Protein AF-A0A9X7HDJ0-F1 (afdb_monomer)

Structure (mmCIF, N/CA/C/O backbone):
data_AF-A0A9X7HDJ0-F1
#
_entry.id   AF-A0A9X7HDJ0-F1
#
loop_
_atom_site.group_PDB
_atom_site.id
_atom_site.type_symbol
_atom_site.label_atom_id
_atom_site.label_alt_id
_atom_site.label_comp_id
_atom_site.label_asym_id
_atom_site.label_entity_id
_atom_site.label_seq_id
_atom_site.pdbx_PDB_ins_code
_atom_site.Cartn_x
_atom_site.Cartn_y
_atom_site.Cartn_z
_atom_site.occupancy
_atom_site.B_iso_or_equiv
_atom_site.auth_seq_id
_atom_site.auth_comp_id
_atom_site.auth_asym_id
_atom_site.auth_atom_id
_atom_site.pdbx_PDB_model_num
ATOM 1 N N . MET A 1 1 ? -23.909 4.425 25.340 1.00 56.72 1 MET A N 1
ATOM 2 C CA . MET A 1 1 ? -24.453 4.689 23.984 1.00 56.72 1 MET A CA 1
ATOM 3 C C . MET A 1 1 ? -23.435 5.363 23.044 1.00 56.72 1 MET A C 1
ATOM 5 O O . MET A 1 1 ? -23.220 4.839 21.963 1.00 56.72 1 MET A O 1
ATOM 9 N N . TYR A 1 2 ? -22.750 6.454 23.433 1.00 55.03 2 TYR A N 1
ATOM 10 C CA . TYR A 1 2 ? -21.803 7.196 22.561 1.00 55.03 2 TYR A CA 1
ATOM 11 C C . TYR A 1 2 ? -20.492 6.467 22.192 1.00 55.03 2 TYR A C 1
ATOM 13 O O . TYR A 1 2 ? -19.946 6.690 21.110 1.00 55.03 2 TYR A O 1
ATOM 21 N N . GLN A 1 3 ? -19.982 5.581 23.054 1.00 59.41 3 GLN A N 1
ATOM 22 C CA . GLN A 1 3 ? -18.746 4.829 22.780 1.00 59.41 3 GLN A CA 1
ATOM 23 C C . GLN A 1 3 ? -18.904 3.851 21.598 1.00 59.41 3 GLN A C 1
ATOM 25 O O . GLN A 1 3 ? -18.024 3.785 20.741 1.00 59.41 3 GLN A O 1
ATOM 30 N N . PHE A 1 4 ? -20.075 3.219 21.456 1.00 61.44 4 PHE A N 1
ATOM 31 C CA . PHE A 1 4 ? -20.374 2.283 20.363 1.00 61.44 4 PHE A CA 1
ATOM 32 C C . PHE A 1 4 ? -20.381 2.940 18.972 1.00 61.44 4 PHE A C 1
ATOM 34 O O . PHE A 1 4 ? -19.980 2.324 17.982 1.00 61.44 4 PHE A O 1
ATOM 41 N N . THR A 1 5 ? -20.813 4.200 18.863 1.00 65.75 5 THR A N 1
ATOM 42 C CA . THR A 1 5 ? -20.854 4.912 17.573 1.00 65.75 5 THR A CA 1
ATOM 43 C C . THR A 1 5 ? -19.445 5.233 17.065 1.00 65.75 5 THR A C 1
ATOM 45 O O . THR A 1 5 ? -19.160 5.107 15.871 1.00 65.75 5 THR A O 1
ATOM 48 N N . ASN A 1 6 ? -18.531 5.583 17.976 1.00 69.12 6 ASN A N 1
ATOM 49 C CA . ASN A 1 6 ? -17.138 5.876 17.641 1.00 69.12 6 ASN A CA 1
ATOM 50 C C . ASN A 1 6 ? -16.354 4.624 17.234 1.00 69.12 6 ASN A C 1
ATOM 52 O O . ASN A 1 6 ? -15.514 4.697 16.335 1.00 69.12 6 ASN A O 1
ATOM 56 N N . GLU A 1 7 ? -16.642 3.473 17.838 1.00 71.50 7 GLU A N 1
ATOM 57 C CA . GLU A 1 7 ? -16.022 2.196 17.468 1.00 71.50 7 GLU A CA 1
ATOM 58 C C . GLU A 1 7 ? -16.394 1.771 16.044 1.00 71.50 7 GLU A C 1
ATOM 60 O O . GLU A 1 7 ? -15.506 1.480 15.237 1.00 71.50 7 GLU A O 1
ATOM 65 N N . LYS A 1 8 ? -17.681 1.873 15.680 1.00 75.69 8 LYS A N 1
ATOM 66 C CA . LYS A 1 8 ? -18.152 1.605 14.310 1.00 75.69 8 LYS A CA 1
ATOM 67 C C . LYS A 1 8 ? -17.490 2.520 13.275 1.00 75.69 8 LYS A C 1
ATOM 69 O O . LYS A 1 8 ? -17.158 2.075 12.176 1.00 75.69 8 LYS A O 1
ATOM 74 N N . ARG A 1 9 ? -17.269 3.799 13.609 1.00 75.44 9 ARG A N 1
ATOM 75 C CA . ARG A 1 9 ? -16.584 4.749 12.714 1.00 75.44 9 ARG A CA 1
ATOM 76 C C . ARG A 1 9 ? -15.114 4.380 12.514 1.00 75.44 9 ARG A C 1
ATOM 78 O O . ARG A 1 9 ? -14.645 4.371 11.378 1.00 75.44 9 ARG A O 1
ATOM 85 N N . LYS A 1 10 ? -14.398 4.049 13.594 1.00 79.12 10 LYS A N 1
ATOM 86 C CA . LYS A 1 10 ? -12.987 3.624 13.533 1.00 79.12 10 LYS A CA 1
ATOM 87 C C . LYS A 1 10 ? -12.813 2.365 12.683 1.00 79.12 10 LYS A C 1
ATOM 89 O O . LYS A 1 10 ? -11.866 2.281 11.907 1.00 79.12 10 LYS A O 1
ATOM 94 N N . GLU A 1 11 ? -13.747 1.425 12.779 1.00 82.62 11 GLU A N 1
ATOM 95 C CA . GLU A 1 11 ? -13.743 0.217 11.957 1.00 82.62 11 GLU A CA 1
ATOM 96 C C . GLU A 1 11 ? -13.970 0.503 10.468 1.00 82.62 11 GLU A C 1
ATOM 98 O O . GLU A 1 11 ? -13.229 -0.019 9.635 1.00 82.62 11 GLU A O 1
ATOM 103 N N . LYS A 1 12 ? -14.937 1.362 10.117 1.00 84.69 12 LYS A N 1
ATOM 104 C CA . LYS A 1 12 ? -15.157 1.766 8.717 1.00 84.69 12 LYS A CA 1
ATOM 105 C C . LYS A 1 12 ? -13.913 2.418 8.110 1.00 84.69 12 LYS A C 1
ATOM 107 O O . LYS A 1 12 ? -13.524 2.067 7.002 1.00 84.69 12 LYS A O 1
ATOM 112 N N . ILE A 1 13 ? -13.269 3.320 8.854 1.00 85.56 13 ILE A N 1
ATOM 113 C CA . ILE A 1 13 ? -12.031 3.978 8.415 1.00 85.56 13 ILE A CA 1
ATOM 114 C C . ILE A 1 13 ? -10.921 2.942 8.211 1.00 85.56 13 ILE A C 1
ATOM 116 O O . ILE A 1 13 ? -10.219 2.982 7.208 1.00 85.56 13 ILE A O 1
ATOM 120 N N . TYR A 1 14 ? -10.769 1.982 9.126 1.00 84.75 14 TYR A N 1
ATOM 121 C CA . TYR A 1 14 ? -9.751 0.945 8.973 1.00 84.75 14 TYR A CA 1
ATOM 122 C C . TYR A 1 14 ? -10.002 0.041 7.757 1.00 84.75 14 TYR A C 1
ATOM 124 O O . TYR A 1 14 ? -9.065 -0.257 7.021 1.00 84.75 14 TYR A O 1
ATOM 132 N N . LYS A 1 15 ? -11.261 -0.333 7.491 1.00 87.25 15 LYS A N 1
ATOM 133 C CA . LYS A 1 15 ? -11.625 -1.060 6.264 1.00 87.25 15 LYS A CA 1
ATOM 134 C C . LYS A 1 15 ? -11.248 -0.277 5.006 1.00 87.25 15 LYS A C 1
ATOM 136 O O . LYS A 1 15 ? -10.730 -0.876 4.071 1.00 87.25 15 LYS A O 1
ATOM 141 N N . LEU A 1 16 ? -11.438 1.044 5.001 1.00 88.88 16 LEU A N 1
ATOM 142 C CA . LEU A 1 16 ? -11.004 1.898 3.892 1.00 88.88 16 LEU A CA 1
ATOM 143 C C . LEU A 1 16 ? -9.481 1.841 3.689 1.00 88.88 16 LEU A C 1
ATOM 145 O O . LEU A 1 16 ? -9.034 1.668 2.561 1.00 88.88 16 LEU A O 1
ATOM 149 N N . TYR A 1 17 ? -8.686 1.917 4.762 1.00 86.44 17 TYR A N 1
ATOM 150 C CA . TYR A 1 17 ? -7.226 1.759 4.673 1.00 86.44 17 TYR A CA 1
ATOM 151 C C . TYR A 1 17 ? -6.811 0.390 4.123 1.00 86.44 17 TYR A C 1
ATOM 153 O O . TYR A 1 17 ? -5.873 0.316 3.337 1.00 86.44 17 TYR A O 1
ATOM 161 N N . LEU A 1 18 ? -7.507 -0.681 4.512 1.00 87.69 18 LEU A N 1
ATOM 162 C CA . LEU A 1 18 ? -7.285 -2.025 3.972 1.00 87.69 18 LEU A CA 1
ATOM 163 C C . LEU A 1 18 ? -7.569 -2.083 2.467 1.00 87.69 18 LEU A C 1
ATOM 165 O O . LEU A 1 18 ? -6.755 -2.612 1.721 1.00 87.69 18 LEU A O 1
ATOM 169 N N . ILE A 1 19 ? -8.684 -1.501 2.019 1.00 89.25 19 ILE A N 1
ATOM 170 C CA . ILE A 1 19 ? -9.035 -1.434 0.593 1.00 89.25 19 ILE A CA 1
ATOM 171 C C . ILE A 1 19 ? -7.979 -0.640 -0.183 1.00 89.25 19 ILE A C 1
ATOM 173 O O . ILE A 1 19 ? -7.493 -1.117 -1.203 1.00 89.25 19 ILE A O 1
ATOM 177 N N . LEU A 1 20 ? -7.579 0.533 0.320 1.00 89.31 20 LEU A N 1
ATOM 178 C CA . LEU A 1 20 ? -6.525 1.347 -0.292 1.00 89.31 20 LEU A CA 1
ATOM 179 C C . LEU A 1 20 ? -5.205 0.578 -0.389 1.00 89.31 20 LEU A C 1
ATOM 181 O O . LEU A 1 20 ? -4.568 0.591 -1.435 1.00 89.31 20 LEU A O 1
ATOM 185 N N . PHE A 1 21 ? -4.828 -0.138 0.670 1.00 88.94 21 PHE A N 1
ATOM 186 C CA . PHE A 1 21 ? -3.629 -0.967 0.676 1.00 88.94 21 PHE A CA 1
ATOM 187 C C . PHE A 1 21 ? -3.685 -2.085 -0.371 1.00 88.94 21 PHE A C 1
ATOM 189 O O . PHE A 1 21 ? -2.710 -2.273 -1.088 1.00 88.94 21 PHE A O 1
ATOM 196 N N . ILE A 1 22 ? -4.816 -2.788 -0.504 1.00 90.44 22 ILE A N 1
ATOM 197 C CA . ILE A 1 22 ? -4.994 -3.839 -1.521 1.00 90.44 22 ILE A CA 1
ATOM 198 C C . ILE A 1 22 ? -4.856 -3.253 -2.928 1.00 90.44 22 ILE A C 1
ATOM 200 O O . ILE A 1 22 ? -4.144 -3.814 -3.753 1.00 90.44 22 ILE A O 1
ATOM 204 N N . VAL A 1 23 ? -5.494 -2.112 -3.199 1.00 91.56 23 VAL A N 1
ATOM 205 C CA . VAL A 1 23 ? -5.401 -1.441 -4.504 1.00 91.56 23 VAL A CA 1
ATOM 206 C C . VAL A 1 23 ? -3.956 -1.038 -4.804 1.00 91.56 23 VAL A C 1
ATOM 208 O O . VAL A 1 23 ? -3.448 -1.345 -5.878 1.00 91.56 23 VAL A O 1
ATOM 211 N N . SER A 1 24 ? -3.264 -0.411 -3.850 1.00 89.12 24 SER A N 1
ATOM 212 C CA . SER A 1 24 ? -1.853 -0.043 -4.005 1.00 89.12 24 SER A CA 1
ATOM 213 C C . SER A 1 24 ? -0.946 -1.259 -4.208 1.00 89.12 24 SER A C 1
ATOM 215 O O . SER A 1 24 ? -0.061 -1.213 -5.060 1.00 89.12 24 SER A O 1
ATOM 217 N N . ALA A 1 25 ? -1.167 -2.346 -3.466 1.00 89.38 25 ALA A N 1
ATOM 218 C CA . ALA A 1 25 ? -0.411 -3.586 -3.617 1.00 89.38 25 ALA A CA 1
ATOM 219 C C . ALA A 1 25 ? -0.611 -4.191 -5.014 1.00 89.38 25 ALA A C 1
ATOM 221 O O . ALA A 1 25 ? 0.369 -4.511 -5.675 1.00 89.38 25 ALA A O 1
ATOM 222 N N . LEU A 1 26 ? -1.853 -4.261 -5.506 1.00 91.19 26 LEU A N 1
ATOM 223 C CA . LEU A 1 26 ? -2.153 -4.766 -6.850 1.00 91.19 26 LEU A CA 1
ATOM 224 C C . LEU A 1 26 ? -1.483 -3.936 -7.949 1.00 91.19 26 LEU A C 1
ATOM 226 O O . LEU A 1 26 ? -0.912 -4.504 -8.874 1.00 91.19 26 LEU A O 1
ATOM 230 N N . ILE A 1 27 ? -1.515 -2.604 -7.841 1.00 90.19 27 ILE A N 1
ATOM 231 C CA . ILE A 1 27 ? -0.851 -1.720 -8.811 1.00 90.19 27 ILE A CA 1
ATOM 232 C C . ILE A 1 27 ? 0.664 -1.974 -8.828 1.00 90.19 27 ILE A C 1
ATOM 234 O O . ILE A 1 27 ? 1.249 -2.086 -9.904 1.00 90.19 27 ILE A O 1
ATOM 238 N N . ASN A 1 28 ? 1.293 -2.098 -7.653 1.00 88.88 28 ASN A N 1
ATOM 239 C CA . ASN A 1 28 ? 2.724 -2.396 -7.555 1.00 88.88 28 ASN A CA 1
ATOM 240 C C . ASN A 1 28 ? 3.057 -3.775 -8.129 1.00 88.88 28 ASN A C 1
ATOM 242 O O . ASN A 1 28 ? 4.021 -3.893 -8.876 1.00 88.88 28 ASN A O 1
ATOM 246 N N . GLU A 1 29 ? 2.262 -4.801 -7.822 1.00 89.38 29 GLU A N 1
ATOM 247 C CA . GLU A 1 29 ? 2.458 -6.148 -8.365 1.00 89.38 29 GLU A CA 1
ATOM 248 C C . GLU A 1 29 ? 2.402 -6.150 -9.893 1.00 89.38 29 GLU A C 1
ATOM 250 O O . GLU A 1 29 ? 3.323 -6.646 -10.538 1.00 89.38 29 GLU A O 1
ATOM 255 N N . ILE A 1 30 ? 1.376 -5.530 -10.486 1.00 89.94 30 ILE A N 1
ATOM 256 C CA . ILE A 1 30 ? 1.244 -5.434 -11.947 1.00 89.94 30 ILE A CA 1
ATOM 257 C C . ILE A 1 30 ? 2.478 -4.761 -12.559 1.00 89.94 30 ILE A C 1
ATOM 259 O O . ILE A 1 30 ? 2.999 -5.245 -13.562 1.00 89.94 30 ILE A O 1
ATOM 263 N N . LEU A 1 31 ? 2.972 -3.682 -11.945 1.00 88.56 31 LEU A N 1
ATOM 264 C CA . LEU A 1 31 ? 4.162 -2.976 -12.416 1.00 88.56 31 LEU A CA 1
AT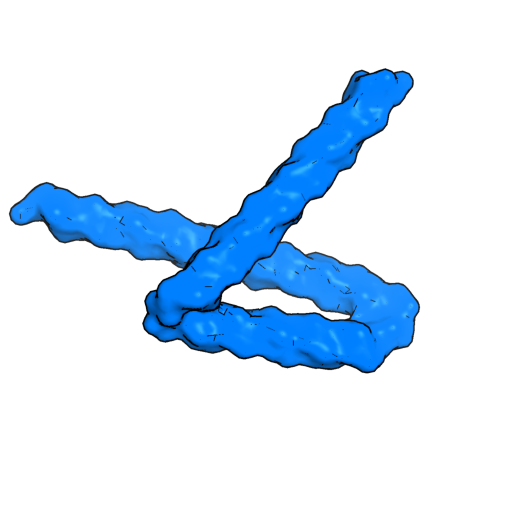OM 265 C C . LEU A 1 31 ? 5.430 -3.842 -12.309 1.00 88.56 31 LEU A C 1
ATOM 267 O O . LEU A 1 31 ? 6.206 -3.914 -13.256 1.00 88.56 31 LEU A O 1
ATOM 271 N N . ILE A 1 32 ? 5.621 -4.548 -11.192 1.00 88.94 32 ILE A N 1
ATOM 272 C CA . ILE A 1 32 ? 6.790 -5.416 -10.977 1.00 88.94 32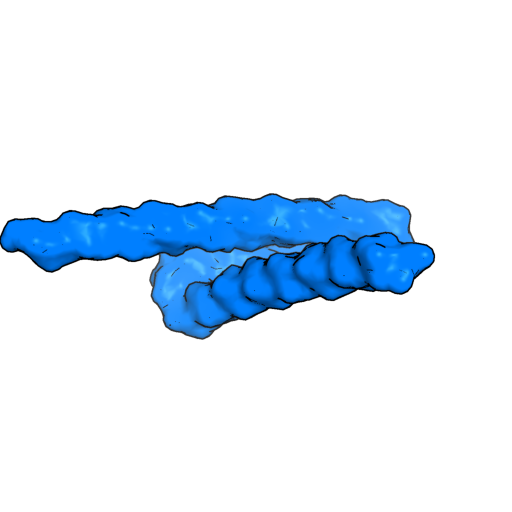 ILE A CA 1
ATOM 273 C C . ILE A 1 32 ? 6.796 -6.596 -11.957 1.00 88.94 32 ILE A C 1
ATOM 275 O O . ILE A 1 32 ? 7.855 -6.958 -12.479 1.00 88.94 32 ILE A O 1
ATOM 279 N N . PHE A 1 33 ? 5.630 -7.192 -12.221 1.00 86.38 33 PHE A N 1
ATOM 280 C CA . PHE A 1 33 ? 5.500 -8.248 -13.224 1.00 86.38 33 PHE A CA 1
ATOM 281 C C . PHE A 1 33 ? 5.720 -7.719 -14.647 1.00 86.38 33 PHE A C 1
ATOM 283 O O . PHE A 1 33 ? 6.350 -8.413 -15.444 1.00 86.38 33 PHE A O 1
ATOM 290 N N . ALA A 1 34 ? 5.267 -6.498 -14.958 1.00 89.12 34 ALA A N 1
ATOM 291 C CA . ALA A 1 34 ? 5.524 -5.851 -16.247 1.00 89.12 34 ALA A CA 1
ATOM 292 C C . ALA A 1 34 ? 7.022 -5.572 -16.479 1.00 89.12 34 ALA A C 1
ATOM 294 O O . ALA A 1 34 ? 7.500 -5.730 -17.599 1.00 89.12 34 ALA A O 1
ATOM 295 N N . ASP A 1 35 ? 7.773 -5.259 -15.420 1.00 87.69 35 ASP A N 1
ATOM 296 C CA . ASP A 1 35 ? 9.234 -5.089 -15.458 1.00 87.69 35 ASP A CA 1
ATOM 297 C C . ASP A 1 35 ? 10.009 -6.419 -15.620 1.00 87.69 35 ASP A C 1
ATOM 299 O O . ASP A 1 35 ? 11.239 -6.422 -15.672 1.00 87.69 35 ASP A O 1
ATOM 303 N N . GLY A 1 36 ? 9.327 -7.572 -15.659 1.00 88.00 36 GLY A N 1
ATOM 304 C CA . GLY A 1 36 ? 9.944 -8.893 -15.844 1.00 88.00 36 GLY A CA 1
ATOM 305 C C . GLY A 1 36 ? 10.690 -9.445 -14.619 1.00 88.00 36 GLY A C 1
ATOM 306 O O . GLY A 1 36 ? 11.271 -10.530 -14.676 1.00 88.00 36 GLY A O 1
ATOM 307 N N . ASN A 1 37 ? 10.656 -8.747 -13.481 1.00 87.44 37 ASN A N 1
ATOM 308 C CA . ASN A 1 37 ? 11.371 -9.133 -12.263 1.00 87.44 37 ASN A CA 1
ATOM 309 C C . ASN A 1 37 ? 10.578 -10.136 -11.408 1.00 87.44 37 ASN A C 1
ATOM 311 O O . ASN A 1 37 ? 10.098 -9.813 -10.319 1.00 87.44 37 ASN A O 1
ATOM 315 N N . MET A 1 38 ? 10.491 -11.386 -11.873 1.00 86.38 38 MET A N 1
ATOM 316 C CA . MET A 1 38 ? 9.683 -12.437 -11.231 1.00 86.38 38 MET A CA 1
ATOM 317 C C . MET A 1 38 ? 10.020 -12.678 -9.752 1.00 86.38 38 MET A C 1
ATOM 319 O O . MET A 1 38 ? 9.112 -12.784 -8.933 1.00 86.38 38 MET A O 1
ATOM 323 N N . ILE A 1 39 ? 11.306 -12.732 -9.379 1.00 89.81 39 ILE A N 1
ATOM 324 C CA . ILE A 1 39 ? 11.717 -12.986 -7.982 1.00 89.81 39 ILE A CA 1
ATOM 325 C C . ILE A 1 39 ? 11.225 -11.864 -7.062 1.00 89.81 39 ILE A C 1
ATOM 327 O O . ILE A 1 39 ? 10.723 -12.122 -5.967 1.00 89.81 39 ILE A O 1
ATOM 331 N N . ARG A 1 40 ? 11.340 -10.613 -7.522 1.00 88.38 40 ARG A N 1
ATOM 332 C CA . ARG A 1 40 ? 10.889 -9.440 -6.773 1.00 88.38 40 ARG A CA 1
ATOM 333 C C . ARG A 1 40 ? 9.371 -9.437 -6.624 1.00 88.38 40 ARG A C 1
ATOM 335 O O . ARG A 1 40 ? 8.917 -9.175 -5.519 1.00 88.38 40 ARG A O 1
ATOM 342 N N . GLY A 1 41 ? 8.635 -9.780 -7.686 1.00 89.19 41 GLY A N 1
ATOM 343 C CA . GLY A 1 41 ? 7.172 -9.889 -7.664 1.00 89.19 41 GLY A CA 1
ATOM 344 C C . GLY A 1 41 ? 6.690 -10.961 -6.691 1.00 89.19 41 GLY A C 1
ATOM 345 O O . GLY A 1 41 ? 5.874 -10.703 -5.820 1.00 89.19 41 GLY A O 1
ATOM 346 N N . ILE A 1 42 ? 7.277 -12.160 -6.732 1.00 91.31 42 ILE A N 1
ATOM 347 C CA . ILE A 1 42 ? 6.912 -13.241 -5.800 1.00 91.31 42 ILE A CA 1
ATOM 348 C C . ILE A 1 42 ? 7.199 -12.838 -4.342 1.00 91.31 42 ILE A C 1
ATOM 350 O O . ILE A 1 42 ? 6.384 -13.096 -3.452 1.00 91.31 42 ILE A O 1
ATOM 354 N N . ALA A 1 43 ? 8.339 -12.189 -4.087 1.00 90.94 43 ALA A N 1
ATOM 355 C CA . ALA A 1 43 ? 8.699 -11.720 -2.752 1.00 90.94 43 ALA A CA 1
ATOM 356 C C . ALA A 1 43 ? 7.765 -10.603 -2.247 1.00 90.94 43 ALA A C 1
ATOM 358 O O . ALA A 1 43 ? 7.337 -10.650 -1.090 1.00 90.94 43 ALA A O 1
ATOM 359 N N . SER A 1 44 ? 7.425 -9.620 -3.089 1.00 89.81 44 SER A N 1
ATOM 360 C CA . SER A 1 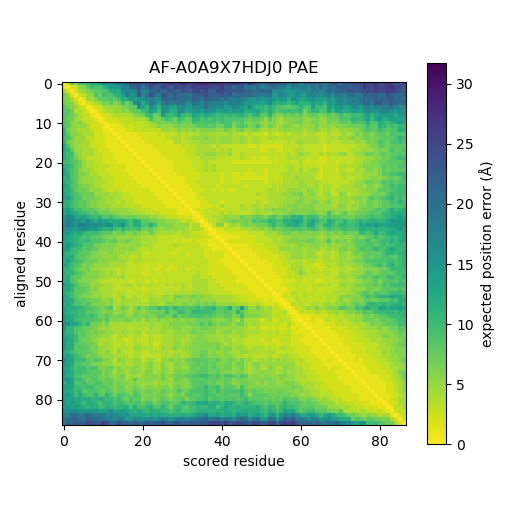44 ? 6.486 -8.551 -2.727 1.00 89.81 44 SER A CA 1
ATOM 361 C C . SER A 1 44 ? 5.077 -9.089 -2.505 1.00 89.81 44 SER A C 1
ATOM 363 O O . SER A 1 44 ? 4.444 -8.727 -1.515 1.00 89.81 44 SER A O 1
ATOM 365 N N . LEU A 1 45 ? 4.638 -10.041 -3.325 1.00 90.19 45 LEU A N 1
ATOM 366 C CA . LEU A 1 45 ? 3.326 -10.666 -3.224 1.00 90.19 45 LEU A CA 1
ATOM 367 C C . LEU A 1 45 ? 3.177 -11.402 -1.890 1.00 90.19 45 LEU A C 1
ATOM 369 O O . LEU A 1 45 ? 2.209 -11.181 -1.157 1.00 90.19 45 LEU A O 1
ATOM 373 N N . LEU A 1 46 ? 4.173 -12.217 -1.522 1.00 92.56 46 LEU A N 1
ATOM 374 C CA . LEU A 1 46 ? 4.229 -12.877 -0.214 1.00 92.56 46 LEU A CA 1
ATOM 375 C C . LEU A 1 46 ? 4.195 -11.861 0.930 1.00 92.56 46 LEU A C 1
ATOM 377 O O . LEU A 1 46 ? 3.435 -12.033 1.885 1.00 92.56 46 LEU A O 1
ATOM 381 N N . PHE A 1 47 ? 4.975 -10.784 0.830 1.00 89.88 47 PHE A N 1
ATOM 382 C CA . PHE A 1 47 ? 4.985 -9.729 1.838 1.00 89.88 47 PHE A CA 1
ATOM 383 C C . PHE A 1 47 ? 3.608 -9.062 1.989 1.00 89.88 47 PHE A C 1
ATOM 385 O O . PHE A 1 47 ? 3.112 -8.926 3.111 1.00 89.88 47 PHE A O 1
ATOM 392 N N . TYR A 1 48 ? 2.950 -8.701 0.885 1.00 89.94 48 TYR A N 1
ATOM 393 C CA . TYR A 1 48 ? 1.614 -8.107 0.906 1.00 89.94 48 TYR A CA 1
ATOM 394 C C . TYR A 1 48 ? 0.574 -9.054 1.511 1.00 89.94 48 TYR A C 1
ATOM 396 O O . TYR A 1 48 ? -0.227 -8.616 2.342 1.00 89.94 48 TYR A O 1
ATOM 404 N N . PHE A 1 49 ? 0.624 -10.349 1.183 1.00 90.50 49 PHE A N 1
ATOM 405 C CA . PHE A 1 49 ? -0.255 -11.354 1.785 1.00 90.50 49 PHE A CA 1
ATOM 406 C C . PHE A 1 49 ? -0.050 -11.482 3.295 1.00 90.50 49 PHE A C 1
ATOM 408 O O . PHE A 1 49 ? -1.029 -11.495 4.043 1.00 90.50 49 PHE A O 1
ATOM 415 N N . ILE A 1 50 ? 1.201 -11.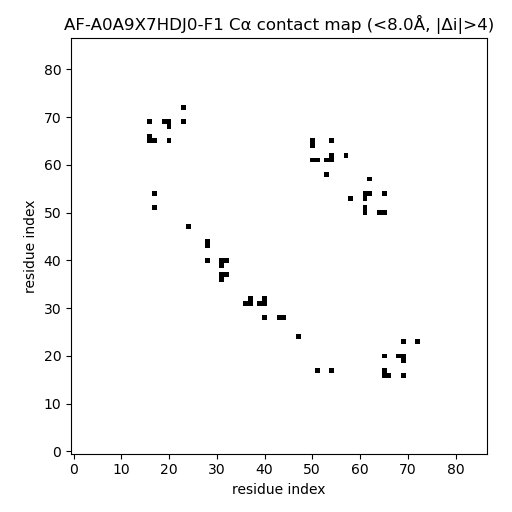516 3.764 1.00 91.06 50 ILE A N 1
ATOM 416 C CA . ILE A 1 50 ? 1.527 -11.576 5.196 1.00 91.06 50 ILE A CA 1
ATOM 417 C C . ILE A 1 50 ? 0.963 -10.347 5.919 1.00 91.06 50 ILE A C 1
ATOM 419 O O . ILE A 1 50 ? 0.265 -10.473 6.930 1.00 91.06 50 I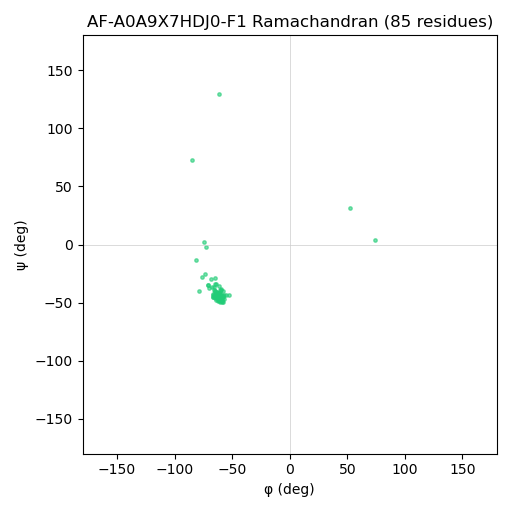LE A O 1
ATOM 423 N N . VAL A 1 51 ? 1.220 -9.149 5.388 1.00 89.56 51 VAL A N 1
ATOM 424 C CA . VAL A 1 51 ? 0.738 -7.893 5.979 1.00 89.56 51 VAL A CA 1
ATOM 425 C C . VAL A 1 51 ? -0.790 -7.848 6.005 1.00 89.56 51 VAL A C 1
ATOM 427 O O . VAL A 1 51 ? -1.367 -7.461 7.023 1.00 89.56 51 VAL A O 1
ATOM 430 N N . MET A 1 52 ? -1.453 -8.286 4.933 1.00 89.19 52 MET A N 1
ATOM 431 C CA . MET A 1 52 ? -2.913 -8.335 4.850 1.00 89.19 52 MET A CA 1
ATOM 432 C C 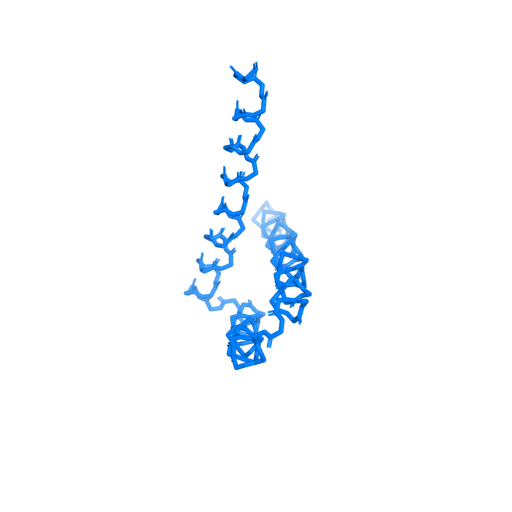. MET A 1 52 ? -3.510 -9.329 5.852 1.00 89.19 52 MET A C 1
ATOM 434 O O . MET A 1 52 ? -4.451 -8.981 6.567 1.00 89.19 52 MET A O 1
ATOM 438 N N . PHE A 1 53 ? -2.945 -10.534 5.955 1.00 89.62 53 PHE A N 1
ATOM 439 C CA . PHE A 1 53 ? -3.407 -11.573 6.876 1.00 89.62 53 PHE A CA 1
ATOM 440 C C . PHE A 1 53 ? -3.358 -11.099 8.333 1.00 89.62 53 PHE A C 1
ATOM 442 O O . PHE A 1 53 ? -4.352 -11.173 9.060 1.00 89.62 53 PHE A O 1
ATOM 449 N N . PHE A 1 54 ? -2.233 -10.521 8.756 1.00 88.00 54 PHE A N 1
ATOM 450 C CA . PHE A 1 54 ? -2.109 -9.974 10.108 1.00 88.00 54 PHE A CA 1
ATOM 451 C C . PHE A 1 54 ? -2.875 -8.653 10.303 1.00 88.00 54 PHE A C 1
ATOM 453 O O . PHE A 1 54 ? -3.296 -8.340 11.421 1.00 88.00 54 PHE A O 1
ATOM 460 N N . GLY A 1 55 ? -3.112 -7.895 9.228 1.00 85.44 55 GLY A N 1
ATOM 461 C CA . GLY A 1 55 ? -3.986 -6.721 9.221 1.00 85.44 55 GLY A CA 1
ATOM 462 C C . GLY A 1 55 ? -5.447 -7.077 9.506 1.00 85.44 55 GLY A C 1
ATOM 463 O O . GLY A 1 55 ? -6.090 -6.437 10.337 1.00 85.44 55 GLY A O 1
ATOM 464 N N . LEU A 1 56 ? -5.957 -8.159 8.912 1.00 85.19 56 LEU A N 1
ATOM 465 C CA . LEU A 1 56 ? -7.302 -8.675 9.196 1.00 85.19 56 LEU A CA 1
ATOM 466 C C . LEU A 1 56 ? -7.464 -9.089 10.666 1.00 85.19 56 LEU A C 1
ATOM 468 O O . LEU A 1 56 ? -8.503 -8.826 11.269 1.00 85.19 56 LEU A O 1
ATOM 472 N N . GLN A 1 57 ? -6.410 -9.638 11.276 1.00 86.94 57 GLN A N 1
ATOM 473 C CA . GLN A 1 57 ? -6.359 -9.947 12.712 1.00 86.94 57 GLN A CA 1
ATOM 474 C C . GLN A 1 57 ? -6.180 -8.706 13.608 1.00 86.94 57 GLN A C 1
ATOM 476 O O . GLN A 1 57 ? -6.064 -8.836 14.825 1.00 86.94 57 GLN A O 1
ATOM 481 N N . ARG A 1 58 ? -6.129 -7.499 13.025 1.00 79.56 58 ARG A N 1
ATOM 482 C CA . ARG A 1 58 ? -5.891 -6.219 13.711 1.00 79.56 58 ARG A CA 1
ATOM 483 C C . ARG A 1 58 ? -4.635 -6.213 14.588 1.00 79.56 58 ARG A C 1
ATOM 485 O O . ARG A 1 58 ? -4.583 -5.494 15.589 1.00 79.56 58 ARG A O 1
ATOM 492 N N . LYS A 1 59 ? -3.592 -6.968 14.216 1.00 83.94 59 LYS A N 1
ATOM 493 C CA . LYS A 1 59 ? -2.306 -6.899 14.923 1.00 83.94 59 LYS A CA 1
ATOM 494 C C . LYS A 1 59 ? -1.741 -5.485 14.806 1.00 83.94 59 LYS A C 1
ATOM 496 O O . LYS A 1 59 ? -1.638 -4.946 13.705 1.00 83.94 59 LYS A O 1
ATOM 501 N N . ALA A 1 60 ? -1.355 -4.893 15.938 1.00 81.75 60 ALA A N 1
ATOM 502 C CA . ALA A 1 60 ? -0.939 -3.490 16.009 1.00 81.75 60 ALA A CA 1
ATOM 503 C C . ALA A 1 60 ? 0.168 -3.145 14.995 1.00 81.75 60 ALA A C 1
ATOM 505 O O . ALA A 1 60 ? 0.058 -2.152 14.279 1.00 81.75 60 ALA A O 1
ATOM 506 N N . TRP A 1 61 ? 1.176 -4.011 14.864 1.00 83.75 61 TRP A N 1
ATOM 507 C CA . TRP A 1 61 ? 2.280 -3.844 13.914 1.00 83.75 61 TRP A CA 1
ATOM 508 C C . TRP A 1 61 ? 1.807 -3.808 12.454 1.00 83.75 61 TRP A C 1
ATOM 510 O O . TRP A 1 61 ? 2.213 -2.932 11.698 1.00 83.75 61 TRP A O 1
ATOM 520 N N . SER A 1 62 ? 0.880 -4.683 12.058 1.00 83.75 62 SER A N 1
ATOM 521 C CA . SER A 1 62 ? 0.345 -4.709 10.689 1.00 83.75 62 SER A CA 1
ATOM 522 C C . SER A 1 62 ? -0.547 -3.515 10.388 1.00 83.75 62 SER A C 1
ATOM 524 O O . SER A 1 62 ? -0.505 -2.981 9.286 1.00 83.75 62 SER A O 1
ATOM 526 N N . VAL A 1 63 ? -1.313 -3.037 11.372 1.00 85.75 63 VAL A N 1
ATOM 527 C CA . VAL A 1 63 ? -2.092 -1.797 11.234 1.00 85.75 63 VAL A CA 1
ATOM 528 C C . VAL A 1 63 ? -1.169 -0.602 10.982 1.00 85.75 63 VAL A C 1
ATOM 530 O O . VAL A 1 63 ? -1.488 0.244 10.144 1.00 85.75 63 VAL A O 1
ATOM 533 N N . ILE A 1 64 ? -0.033 -0.533 11.684 1.00 87.56 64 ILE A N 1
ATOM 534 C CA . ILE A 1 64 ? 0.978 0.513 11.486 1.00 87.56 64 ILE A CA 1
ATOM 535 C C . ILE A 1 64 ? 1.572 0.408 10.080 1.00 87.56 64 ILE A C 1
A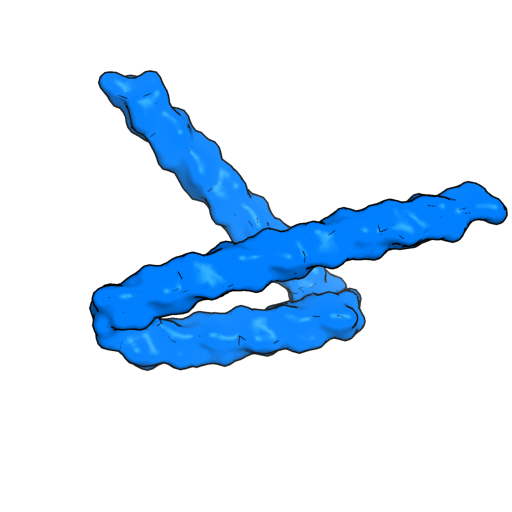TOM 537 O O . ILE A 1 64 ? 1.583 1.411 9.372 1.00 87.56 64 ILE A O 1
ATOM 541 N N . ILE A 1 65 ? 1.975 -0.791 9.645 1.00 88.00 65 ILE A N 1
ATOM 542 C CA . ILE A 1 65 ? 2.534 -1.018 8.302 1.00 88.00 65 ILE A CA 1
ATOM 543 C C . ILE A 1 65 ? 1.536 -0.615 7.212 1.00 88.00 65 ILE A C 1
ATOM 545 O O . ILE A 1 65 ? 1.905 0.125 6.306 1.00 88.00 65 ILE A O 1
ATOM 549 N N . ILE A 1 66 ? 0.269 -1.036 7.315 1.00 88.12 66 ILE A N 1
ATOM 550 C CA . ILE A 1 66 ? -0.786 -0.695 6.345 1.00 88.12 66 ILE A CA 1
ATOM 551 C C . ILE A 1 66 ? -0.948 0.822 6.242 1.00 88.12 66 ILE A C 1
ATOM 553 O O . ILE A 1 66 ? -0.938 1.376 5.144 1.00 88.12 66 ILE A O 1
ATOM 557 N N . LYS A 1 67 ? -1.061 1.517 7.382 1.00 88.44 67 LYS A N 1
ATOM 558 C CA . LYS A 1 67 ? -1.173 2.980 7.386 1.00 88.44 67 LYS A CA 1
ATOM 559 C C . LYS A 1 67 ? 0.064 3.627 6.777 1.00 88.44 67 LYS A C 1
ATOM 561 O O . LYS A 1 67 ? -0.079 4.497 5.927 1.00 88.44 67 LYS A O 1
ATOM 566 N N . PHE A 1 68 ? 1.253 3.206 7.194 1.00 88.81 68 PHE A N 1
ATOM 567 C CA . PHE A 1 68 ? 2.519 3.764 6.731 1.00 88.81 68 PHE A CA 1
ATOM 568 C C . PHE A 1 68 ? 2.698 3.603 5.216 1.00 88.81 68 PHE A C 1
ATOM 570 O O . PHE A 1 68 ? 3.003 4.576 4.533 1.00 88.81 68 PHE A O 1
ATOM 577 N N . MET A 1 69 ? 2.406 2.416 4.676 1.00 86.75 69 MET A N 1
ATOM 578 C CA . MET A 1 69 ? 2.414 2.139 3.235 1.00 86.75 69 MET A CA 1
ATOM 579 C C . MET A 1 69 ? 1.474 3.063 2.457 1.00 86.75 69 MET A C 1
ATOM 581 O O . MET A 1 69 ? 1.882 3.640 1.449 1.00 86.75 69 MET A O 1
ATOM 585 N N . VAL A 1 70 ? 0.235 3.237 2.929 1.00 86.69 70 VAL A N 1
ATOM 586 C CA . VAL A 1 70 ? -0.741 4.127 2.280 1.00 86.69 70 VAL A CA 1
ATOM 587 C C . VAL A 1 70 ? -0.282 5.587 2.348 1.00 86.69 70 VAL A C 1
ATOM 589 O O . VAL A 1 70 ? -0.353 6.297 1.349 1.00 86.69 70 VAL A O 1
ATOM 592 N N . TRP A 1 71 ? 0.241 6.038 3.491 1.00 90.06 71 TRP A N 1
ATOM 593 C CA . TRP A 1 71 ? 0.763 7.399 3.640 1.00 90.06 71 TRP A CA 1
ATOM 594 C C . TRP A 1 71 ? 1.961 7.672 2.729 1.00 90.06 71 TRP A C 1
ATOM 596 O O . TRP A 1 71 ? 2.000 8.729 2.108 1.00 90.06 71 TRP A O 1
ATOM 606 N N . ILE A 1 72 ? 2.892 6.723 2.587 1.00 88.81 72 ILE A N 1
ATOM 607 C CA . ILE A 1 72 ? 4.003 6.844 1.633 1.00 88.81 72 ILE A CA 1
ATOM 608 C C . ILE A 1 72 ? 3.478 7.005 0.206 1.00 88.81 72 ILE A C 1
ATOM 610 O O . ILE A 1 72 ? 3.933 7.901 -0.499 1.00 88.81 72 ILE A O 1
ATOM 614 N N . HIS A 1 73 ? 2.496 6.198 -0.208 1.00 85.44 73 HIS A N 1
ATOM 615 C CA 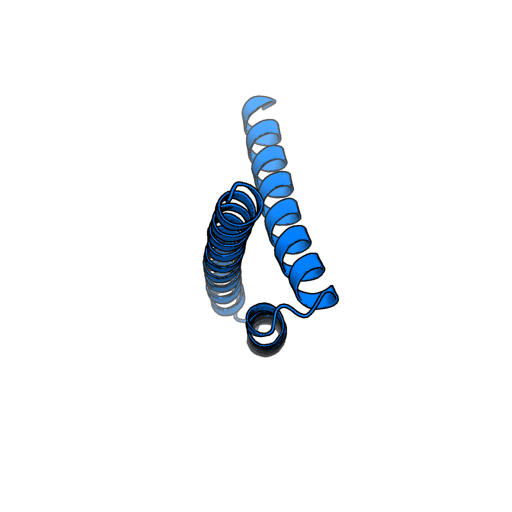. HIS A 1 73 ? 1.906 6.327 -1.544 1.00 85.44 73 HIS A CA 1
ATOM 616 C C . HIS A 1 73 ? 1.269 7.704 -1.753 1.00 85.44 73 HIS A C 1
ATOM 618 O O . HIS A 1 73 ? 1.478 8.314 -2.797 1.00 85.44 73 HIS A O 1
ATOM 624 N N . ILE A 1 74 ? 0.553 8.229 -0.753 1.00 87.06 74 ILE A N 1
ATOM 625 C CA . ILE A 1 74 ? -0.042 9.573 -0.808 1.00 87.06 74 ILE A CA 1
ATOM 626 C C . ILE A 1 74 ? 1.041 10.655 -0.913 1.00 87.06 74 ILE A C 1
ATOM 628 O O . ILE A 1 74 ? 0.906 11.569 -1.723 1.00 87.06 74 ILE A O 1
ATOM 632 N N . ILE A 1 75 ? 2.119 10.554 -0.128 1.00 90.06 75 ILE A N 1
ATOM 633 C CA . ILE A 1 75 ? 3.238 11.510 -0.158 1.00 90.06 75 ILE A CA 1
ATOM 634 C C . ILE A 1 75 ? 3.922 11.492 -1.527 1.00 90.06 75 ILE A C 1
ATOM 636 O O . ILE A 1 75 ? 4.160 12.553 -2.095 1.00 90.06 75 ILE A O 1
ATOM 640 N N . ILE A 1 76 ? 4.198 10.310 -2.084 1.00 87.38 76 ILE A N 1
ATOM 641 C CA . ILE A 1 76 ? 4.792 10.173 -3.421 1.00 87.38 76 ILE A CA 1
ATOM 642 C C . ILE A 1 76 ? 3.881 10.801 -4.480 1.00 87.38 76 ILE A C 1
ATOM 644 O O . ILE A 1 76 ? 4.363 11.534 -5.341 1.00 87.38 76 ILE A O 1
ATOM 648 N N . LEU A 1 77 ? 2.568 10.566 -4.392 1.00 85.62 77 LEU A N 1
ATOM 649 C CA . LEU A 1 77 ? 1.595 11.149 -5.316 1.00 85.62 77 LEU A CA 1
ATOM 650 C C . LEU A 1 77 ? 1.602 12.685 -5.244 1.00 85.62 77 LEU A C 1
ATOM 652 O O . LEU A 1 77 ? 1.618 13.358 -6.271 1.00 85.62 77 LEU A O 1
ATOM 656 N N . LEU A 1 78 ? 1.655 13.239 -4.029 1.00 89.19 78 LEU A N 1
ATOM 657 C CA . LEU A 1 78 ? 1.782 14.678 -3.779 1.00 89.19 78 LEU A CA 1
ATOM 658 C C . LEU A 1 78 ? 3.075 15.252 -4.366 1.00 89.19 78 LEU A C 1
ATOM 660 O O . LEU A 1 78 ? 3.038 16.294 -5.018 1.00 89.19 78 LEU A O 1
ATOM 664 N N . LEU A 1 79 ? 4.204 14.569 -4.166 1.00 91.31 79 LEU A N 1
ATOM 665 C CA . LEU A 1 79 ? 5.499 14.976 -4.714 1.00 91.31 79 LEU A CA 1
ATOM 666 C C . LEU A 1 79 ? 5.500 14.959 -6.246 1.00 91.31 79 LEU A C 1
ATOM 668 O O . LEU A 1 79 ? 6.020 15.892 -6.854 1.00 91.31 79 LEU A O 1
ATOM 672 N N . MET A 1 80 ? 4.888 13.951 -6.876 1.00 87.19 80 MET A N 1
ATOM 673 C CA . MET A 1 80 ? 4.731 13.909 -8.333 1.00 87.19 80 MET A CA 1
ATOM 674 C C . MET A 1 80 ? 3.911 15.093 -8.848 1.00 87.19 80 MET A C 1
ATOM 676 O O . MET A 1 80 ? 4.337 15.757 -9.788 1.00 87.19 80 MET A O 1
ATOM 680 N N . ILE A 1 81 ? 2.772 15.396 -8.215 1.00 89.12 81 ILE A N 1
ATOM 681 C CA . ILE A 1 81 ? 1.930 16.538 -8.599 1.00 89.12 81 ILE A CA 1
ATOM 682 C C . ILE A 1 81 ? 2.711 17.848 -8.461 1.00 89.12 81 ILE A C 1
ATOM 684 O O . ILE A 1 81 ? 2.744 18.640 -9.397 1.00 89.12 81 ILE A O 1
ATOM 688 N N . LEU A 1 82 ? 3.386 18.063 -7.327 1.00 90.12 82 LEU A N 1
ATOM 689 C CA . LEU A 1 82 ? 4.220 19.248 -7.108 1.00 90.12 82 LEU A CA 1
ATOM 690 C C . LEU A 1 82 ? 5.318 19.371 -8.169 1.00 90.12 82 LEU A C 1
ATOM 692 O O . LEU A 1 82 ? 5.518 20.450 -8.716 1.00 90.12 82 LEU A O 1
ATOM 696 N N . SER A 1 83 ? 5.992 18.269 -8.502 1.00 88.56 83 SER A N 1
ATOM 697 C CA . SER A 1 83 ? 7.035 18.258 -9.528 1.00 88.56 83 SER A CA 1
ATOM 698 C C . SER A 1 83 ? 6.517 18.578 -10.933 1.00 88.56 83 SER A C 1
ATOM 700 O O . SER A 1 83 ? 7.297 19.074 -11.743 1.00 88.56 83 SER A O 1
ATOM 702 N N . ILE A 1 84 ? 5.257 18.264 -11.246 1.00 87.81 84 ILE A N 1
ATOM 703 C CA . ILE A 1 84 ? 4.633 18.594 -12.535 1.00 87.81 84 ILE A CA 1
ATOM 704 C C . ILE A 1 84 ? 4.201 20.062 -12.555 1.00 87.81 84 ILE A C 1
ATOM 706 O O . ILE A 1 84 ? 4.387 20.722 -13.565 1.00 87.81 84 ILE A O 1
ATOM 710 N N . THR A 1 85 ? 3.666 20.579 -11.446 1.00 83.44 85 THR A N 1
ATOM 711 C CA . THR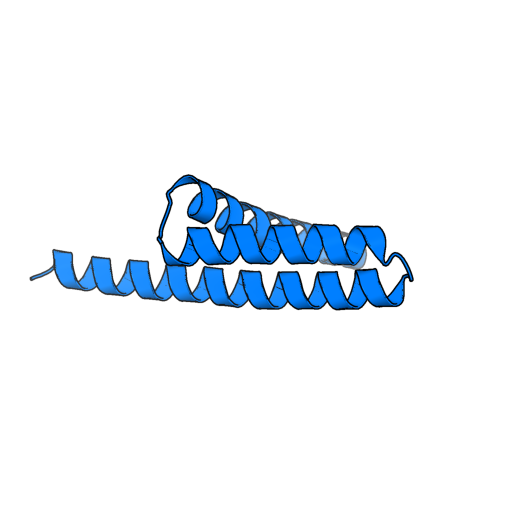 A 1 85 ? 3.156 21.958 -11.345 1.00 83.44 85 THR A CA 1
ATOM 712 C C . THR A 1 85 ? 4.259 23.016 -11.234 1.00 83.44 85 THR A C 1
ATOM 714 O O . THR A 1 85 ? 4.042 24.163 -11.606 1.00 83.44 85 THR A O 1
ATOM 717 N N . ILE A 1 86 ? 5.425 22.667 -10.678 1.00 74.88 86 ILE A N 1
ATOM 718 C CA . ILE A 1 86 ? 6.584 23.576 -10.558 1.00 74.88 86 ILE A CA 1
ATOM 719 C C . ILE A 1 86 ? 7.386 23.647 -11.875 1.00 74.88 86 ILE A C 1
ATOM 721 O O . ILE A 1 86 ? 8.230 24.528 -12.036 1.00 74.88 86 ILE A O 1
ATOM 725 N N . LYS A 1 87 ? 7.129 22.725 -12.808 1.00 52.28 87 LYS A N 1
ATOM 726 C CA . LYS A 1 87 ? 7.697 22.721 -14.159 1.00 52.28 87 LYS A CA 1
ATOM 727 C C . LYS A 1 87 ? 6.886 23.604 -15.098 1.00 52.28 87 LYS A C 1
ATOM 729 O O . LYS A 1 87 ? 7.532 24.223 -15.969 1.00 52.28 87 LYS A O 1
#

Radius of gyration: 16.0 Å; Cα contacts (8 Å, |Δi|>4): 32; chains: 1; bounding box: 36×37×40 Å

pLDDT: mean 85.01, std 8.46, range [52.28, 92.56]

Mean predicted aligned error: 6.66 Å

Sequence (87 aa):
MYQFTNEKRKEKIYKLYLILFIVSALINEILIFADGNMIRGIASLLFYFIVMFFGLQRKAWSVIIIKFMVWIHIIILLLMILSITIK

Solvent-accessible surface area (backbone atoms only — not comparable to full-atom values): 4750 Å² total; per-residue (Å²): 120,73,68,63,58,55,53,57,50,53,50,55,54,50,52,50,50,52,52,52,38,52,53,53,50,52,55,49,44,54,51,34,52,71,70,65,40,56,71,60,29,56,53,49,50,52,51,52,50,53,43,50,58,40,33,75,70,61,37,66,70,29,49,51,49,47,51,50,55,47,49,51,52,52,50,52,53,51,51,51,51,50,62,59,73,78,102

Foldseek 3Di:
DVVVVVVVVVVVVLVVLLVLLVVVLVVVLVVCVVVVPVVVSVVSVVVSVVLSVVSVVVDVVSSVVSVVVSVVVVVVVVVVVVVVVVD

Secondary structure (DSSP, 8-state):
-HHHHHHHHHHHHHHHHHHHHHHHHHHHHHHHHHTT-HHHHHHHHHHHHHHHHHHHTT-HHHHHHHHHHHHHHHHHHHHHHHHHH--